Protein AF-A0AAE0ZG72-F1 (afdb_monomer)

Structure (mmCIF, N/CA/C/O backbone):
data_AF-A0AAE0ZG72-F1
#
_entry.id   AF-A0AAE0ZG72-F1
#
loop_
_atom_sit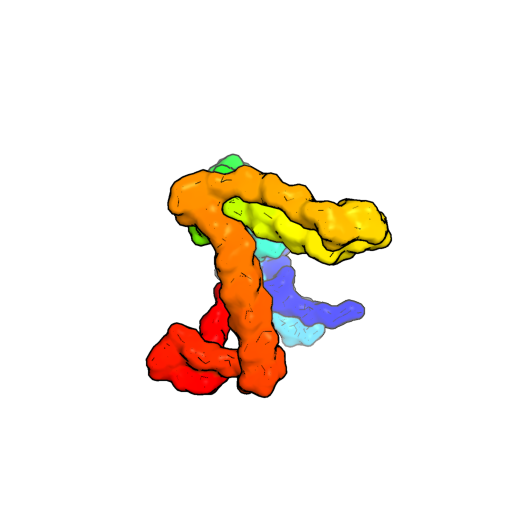e.group_PDB
_atom_site.id
_atom_site.type_symbol
_atom_site.label_atom_id
_atom_site.label_alt_id
_atom_site.label_comp_id
_atom_site.label_asym_id
_atom_site.label_entity_id
_atom_site.label_seq_id
_atom_site.pdbx_PDB_ins_code
_atom_site.Cartn_x
_atom_site.Cartn_y
_atom_site.Cartn_z
_atom_site.occupancy
_atom_site.B_iso_or_equiv
_atom_site.auth_seq_id
_atom_site.auth_comp_id
_atom_site.auth_asym_id
_atom_site.auth_atom_id
_atom_site.pdbx_PDB_model_num
ATOM 1 N N . MET A 1 1 ? -1.579 -23.519 -16.710 1.00 65.25 1 MET A N 1
ATOM 2 C CA . MET A 1 1 ? -1.674 -22.081 -16.351 1.00 65.25 1 MET A CA 1
ATOM 3 C C . MET A 1 1 ? -2.361 -21.315 -17.479 1.00 65.25 1 MET A C 1
ATOM 5 O O . MET A 1 1 ? -2.126 -21.656 -18.629 1.00 65.25 1 MET A O 1
ATOM 9 N N . LYS A 1 2 ? -3.196 -20.306 -17.182 1.00 81.88 2 LYS A N 1
ATOM 10 C CA . LYS A 1 2 ? -3.883 -19.482 -18.201 1.00 81.88 2 LYS A CA 1
ATOM 11 C C . LYS A 1 2 ? -3.035 -18.254 -18.554 1.00 81.88 2 LYS A C 1
ATOM 13 O O . LYS A 1 2 ? -2.730 -17.455 -17.669 1.00 81.88 2 LYS A O 1
ATOM 18 N N . PHE A 1 3 ? -2.666 -18.110 -19.827 1.00 83.38 3 PHE A N 1
ATOM 19 C CA . PHE A 1 3 ? -1.929 -16.951 -20.342 1.00 83.38 3 PHE A CA 1
ATOM 20 C C . PHE A 1 3 ? -2.735 -15.651 -20.154 1.00 83.38 3 PHE A C 1
ATOM 22 O O . PHE A 1 3 ? -3.960 -15.650 -20.287 1.00 83.38 3 PHE A O 1
ATOM 29 N N . LYS A 1 4 ? -2.058 -14.546 -19.810 1.00 85.75 4 LYS A N 1
ATOM 30 C CA . LYS A 1 4 ? -2.677 -13.227 -19.593 1.00 85.75 4 LYS A CA 1
ATOM 31 C C . LYS A 1 4 ? -1.973 -12.177 -20.461 1.00 85.75 4 LYS A C 1
ATOM 33 O O . LYS A 1 4 ? -1.000 -11.594 -19.988 1.00 85.75 4 LYS A O 1
ATOM 38 N N . PRO A 1 5 ? -2.495 -11.858 -21.660 1.00 84.94 5 PRO A N 1
ATOM 39 C CA . PRO A 1 5 ? -1.861 -10.908 -22.578 1.00 84.94 5 PRO A CA 1
ATOM 40 C C . PRO A 1 5 ? -1.583 -9.549 -21.934 1.00 84.94 5 PRO A C 1
ATOM 42 O O . PRO A 1 5 ? -0.508 -8.995 -22.101 1.00 84.94 5 PRO A O 1
ATOM 45 N N . LYS A 1 6 ? -2.506 -9.047 -21.098 1.00 86.06 6 LYS A N 1
ATOM 46 C CA . LYS A 1 6 ? -2.357 -7.771 -20.370 1.00 86.06 6 LYS A CA 1
ATOM 47 C C . LYS A 1 6 ? -1.139 -7.723 -19.431 1.00 86.06 6 LYS A C 1
ATOM 49 O O . LYS A 1 6 ? -0.698 -6.642 -19.066 1.00 86.06 6 LYS A O 1
ATOM 54 N N . LYS A 1 7 ? -0.611 -8.875 -19.004 1.00 87.88 7 LYS A N 1
ATOM 55 C CA . LYS A 1 7 ? 0.560 -8.974 -18.116 1.00 87.88 7 LYS A CA 1
ATOM 56 C C . LYS A 1 7 ? 1.837 -9.398 -18.849 1.00 87.88 7 LYS A C 1
ATOM 58 O O . LYS A 1 7 ? 2.846 -9.647 -18.198 1.00 87.88 7 LYS A O 1
ATOM 63 N N . SER A 1 8 ? 1.800 -9.511 -20.173 1.00 88.81 8 SER A N 1
ATOM 64 C CA . SER A 1 8 ? 2.912 -10.016 -20.978 1.00 88.81 8 SER A CA 1
ATOM 65 C C . SER A 1 8 ? 3.302 -8.989 -22.022 1.00 88.81 8 SER A C 1
ATOM 67 O O . SER A 1 8 ? 2.424 -8.422 -22.666 1.00 88.81 8 SER A O 1
ATOM 69 N N . ARG A 1 9 ? 4.604 -8.762 -22.207 1.00 91.00 9 ARG A N 1
ATOM 70 C CA . ARG A 1 9 ? 5.122 -7.865 -23.241 1.00 91.00 9 ARG A CA 1
ATOM 71 C C . ARG A 1 9 ? 6.236 -8.515 -24.023 1.00 91.00 9 ARG A C 1
ATOM 73 O O . ARG A 1 9 ? 7.027 -9.270 -23.463 1.00 91.00 9 ARG A O 1
ATOM 80 N N . SER A 1 10 ? 6.266 -8.218 -25.311 1.00 91.50 10 SER A N 1
ATOM 81 C CA . SER A 1 10 ? 7.270 -8.732 -26.227 1.00 91.50 10 SER A CA 1
ATOM 82 C C . SER A 1 10 ? 8.369 -7.703 -26.485 1.00 91.50 10 SER A C 1
ATOM 84 O O . SER A 1 10 ? 8.124 -6.495 -26.536 1.00 91.50 10 SER A O 1
ATOM 86 N N . LEU A 1 11 ? 9.597 -8.189 -26.644 1.00 90.69 11 LEU A N 1
ATOM 87 C CA . LEU A 1 11 ? 10.743 -7.394 -27.063 1.00 90.69 11 LEU A CA 1
ATOM 88 C C . LEU A 1 11 ? 11.613 -8.259 -27.974 1.00 90.69 11 LEU A C 1
ATOM 90 O O . LEU A 1 11 ? 12.036 -9.341 -27.577 1.00 90.69 11 LEU A O 1
ATOM 94 N N . SER A 1 12 ? 11.875 -7.784 -29.189 1.00 91.00 12 SER A N 1
ATOM 95 C CA . SER A 1 12 ? 12.844 -8.399 -30.098 1.00 91.00 12 SER A CA 1
ATOM 96 C C . SER A 1 12 ? 14.086 -7.540 -30.200 1.00 91.00 12 SER A C 1
ATOM 98 O O . SER A 1 12 ? 13.997 -6.322 -30.334 1.00 91.00 12 SER A O 1
ATOM 100 N N . VAL A 1 13 ? 15.250 -8.184 -30.165 1.00 90.44 13 VAL A N 1
ATOM 101 C CA . VAL A 1 13 ? 16.546 -7.524 -30.319 1.00 90.44 13 VAL A CA 1
ATOM 102 C C . VAL A 1 13 ? 17.295 -8.207 -31.457 1.00 90.44 13 VAL A C 1
ATOM 104 O O . VAL A 1 13 ? 17.582 -9.400 -31.387 1.00 90.44 13 VAL A O 1
ATOM 107 N N . ARG A 1 14 ? 17.628 -7.456 -32.512 1.00 90.75 14 ARG A N 1
ATOM 108 C CA . ARG A 1 14 ? 18.467 -7.918 -33.628 1.00 90.75 14 ARG A CA 1
ATOM 109 C C . ARG A 1 14 ? 19.696 -7.025 -33.737 1.00 90.75 14 ARG A C 1
ATOM 111 O O . ARG A 1 14 ? 19.575 -5.807 -33.837 1.00 90.75 14 ARG A O 1
ATOM 118 N N . LYS A 1 15 ? 20.891 -7.628 -33.729 1.00 91.44 15 LYS A N 1
ATOM 119 C CA . LYS A 1 15 ? 22.183 -6.913 -33.821 1.00 91.44 15 LYS A CA 1
ATOM 120 C C . LYS A 1 15 ? 22.301 -5.751 -32.812 1.00 91.44 15 LYS A C 1
ATOM 122 O O . LYS A 1 15 ? 22.727 -4.656 -33.163 1.00 91.44 15 LYS A O 1
ATOM 127 N N . GLY A 1 16 ? 21.858 -5.978 -31.572 1.00 86.56 16 GLY A N 1
ATOM 128 C CA . GLY A 1 16 ? 21.905 -4.984 -30.491 1.00 86.56 16 GLY A CA 1
ATOM 129 C C . GLY A 1 16 ? 20.902 -3.830 -30.613 1.00 86.56 16 GLY A C 1
ATOM 130 O O . GLY A 1 16 ? 20.922 -2.927 -29.782 1.00 86.56 16 GLY A O 1
ATOM 131 N N . LYS A 1 17 ? 20.018 -3.846 -31.616 1.00 86.62 17 LYS A N 1
ATOM 132 C CA . LYS A 1 17 ? 18.943 -2.864 -31.783 1.00 86.62 17 LYS A CA 1
ATOM 133 C C . LYS A 1 17 ? 17.590 -3.523 -31.569 1.00 86.62 17 LYS A C 1
ATOM 135 O O . LYS A 1 17 ? 17.400 -4.693 -31.899 1.00 86.62 17 LYS A O 1
ATOM 140 N N . ILE A 1 18 ? 16.655 -2.758 -31.021 1.00 87.81 18 ILE A N 1
ATOM 141 C CA . ILE A 1 18 ? 15.273 -3.199 -30.852 1.00 87.81 18 ILE A CA 1
ATOM 142 C C . ILE A 1 18 ? 14.654 -3.336 -32.238 1.00 87.81 18 ILE A C 1
ATOM 144 O O . ILE A 1 18 ? 14.683 -2.401 -33.037 1.00 87.81 18 ILE A O 1
ATOM 148 N N . ASP A 1 19 ? 14.109 -4.510 -32.511 1.00 88.19 19 ASP A N 1
ATOM 149 C CA . ASP A 1 19 ? 13.406 -4.814 -33.744 1.00 88.19 19 ASP A CA 1
ATOM 150 C C . ASP A 1 19 ? 11.897 -4.692 -33.510 1.00 88.19 19 ASP A C 1
ATOM 152 O O . ASP A 1 19 ? 11.296 -5.513 -32.819 1.00 88.19 19 ASP A O 1
ATOM 156 N N . ALA A 1 20 ? 11.294 -3.652 -34.085 1.00 83.50 20 ALA A N 1
ATOM 157 C CA . ALA A 1 20 ? 9.860 -3.388 -33.986 1.00 83.50 20 ALA A CA 1
ATOM 158 C C . ALA A 1 20 ? 9.020 -4.192 -34.996 1.00 83.50 20 ALA A C 1
ATOM 160 O O . ALA A 1 20 ? 7.795 -4.161 -34.922 1.00 83.50 20 ALA A O 1
ATOM 161 N N . THR A 1 21 ? 9.655 -4.892 -35.944 1.00 86.06 21 THR A N 1
ATOM 162 C CA . THR A 1 21 ? 8.944 -5.618 -37.012 1.00 86.06 21 THR A CA 1
ATOM 163 C C . THR A 1 21 ? 8.446 -6.989 -36.566 1.00 86.06 21 THR A C 1
ATOM 165 O O . THR A 1 21 ? 7.476 -7.512 -37.111 1.00 86.06 21 THR A O 1
ATOM 168 N N . THR A 1 22 ? 9.093 -7.574 -35.559 1.00 86.62 22 THR A N 1
ATOM 169 C CA . THR A 1 22 ? 8.749 -8.904 -35.066 1.00 86.62 22 THR A CA 1
ATOM 170 C C . THR A 1 22 ? 7.562 -8.820 -34.107 1.00 86.62 22 THR A C 1
ATOM 172 O O . THR A 1 22 ? 7.649 -8.231 -33.029 1.00 86.62 22 THR A O 1
ATOM 175 N N . ILE A 1 23 ? 6.456 -9.456 -34.492 1.00 86.62 23 ILE A N 1
ATOM 176 C CA . ILE A 1 23 ? 5.219 -9.515 -33.716 1.00 86.62 23 ILE A CA 1
ATOM 177 C C . ILE A 1 23 ? 5.088 -10.894 -33.063 1.00 86.62 23 ILE A C 1
ATOM 179 O O . ILE A 1 23 ? 5.184 -11.919 -33.735 1.00 86.62 23 ILE A O 1
ATOM 183 N N . PHE A 1 24 ? 4.824 -10.925 -31.755 1.00 89.19 24 PHE A N 1
ATOM 184 C CA . PHE A 1 24 ? 4.641 -12.172 -31.011 1.00 89.19 24 PHE A CA 1
ATOM 185 C C . PHE A 1 24 ? 3.164 -12.474 -30.812 1.00 89.19 24 PHE A C 1
ATOM 187 O O . PHE A 1 24 ? 2.381 -11.615 -30.396 1.00 89.19 24 PHE A O 1
ATOM 194 N N . THR A 1 25 ? 2.804 -13.732 -31.050 1.00 89.12 25 THR A N 1
ATOM 195 C CA . THR A 1 25 ? 1.473 -14.262 -30.772 1.00 89.12 25 THR A CA 1
ATOM 196 C C . THR A 1 25 ? 1.578 -15.447 -29.817 1.00 89.12 25 THR A C 1
ATOM 198 O O . THR A 1 25 ? 2.454 -16.299 -29.953 1.00 89.12 25 THR A O 1
ATOM 201 N N . VAL A 1 26 ? 0.700 -15.494 -28.815 1.00 87.50 26 VAL A N 1
ATOM 202 C CA . VAL A 1 26 ? 0.562 -16.635 -27.895 1.00 87.50 26 VAL A CA 1
ATOM 203 C C . VAL A 1 26 ? -0.912 -16.992 -27.816 1.00 87.50 26 VAL A C 1
ATOM 205 O O . VAL A 1 26 ? -1.745 -16.117 -27.595 1.00 87.50 26 VAL A O 1
ATOM 208 N N . ALA A 1 27 ? -1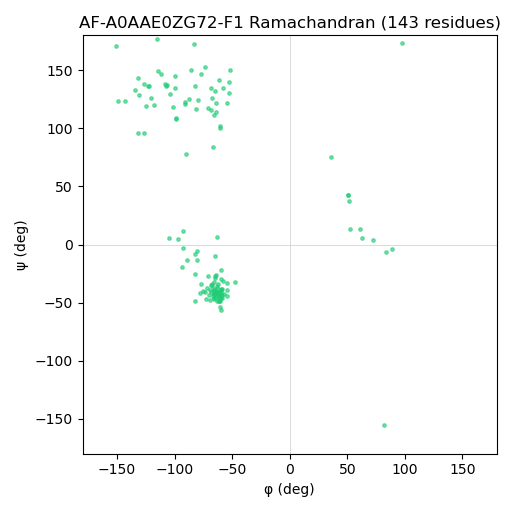.239 -18.272 -28.015 1.00 84.31 27 ALA A N 1
ATOM 209 C CA . ALA A 1 27 ? -2.623 -18.753 -28.097 1.00 84.31 27 ALA A CA 1
ATOM 210 C C . ALA A 1 27 ? -3.480 -17.935 -29.091 1.00 84.31 27 ALA A C 1
ATOM 212 O O . ALA A 1 27 ? -4.606 -17.549 -28.782 1.00 84.31 27 ALA A O 1
ATOM 213 N N . SER A 1 28 ? -2.904 -17.617 -30.258 1.00 84.88 28 SER A N 1
ATOM 214 C CA . SER A 1 28 ? -3.513 -16.790 -31.315 1.00 84.88 28 SER A CA 1
ATOM 215 C C . SER A 1 28 ? -3.869 -15.352 -30.903 1.00 84.88 28 SER A C 1
ATOM 217 O O . SER A 1 28 ? -4.577 -14.662 -31.630 1.00 84.88 28 SER A O 1
ATOM 219 N N . GLN A 1 29 ? -3.368 -14.872 -29.759 1.00 87.38 29 GLN A N 1
ATOM 220 C CA . GLN A 1 29 ? -3.536 -13.495 -29.293 1.00 87.38 29 GLN A CA 1
ATOM 221 C C . GLN A 1 29 ? -2.235 -12.708 -29.448 1.00 87.38 29 GLN A C 1
ATOM 223 O O . GLN A 1 29 ? -1.152 -13.197 -29.120 1.00 87.38 29 GLN A O 1
ATOM 228 N N . HIS A 1 30 ? -2.356 -11.473 -29.929 1.00 88.75 30 HIS A N 1
ATOM 229 C CA . HIS A 1 30 ? -1.250 -10.533 -30.066 1.00 88.75 30 HIS A CA 1
ATOM 230 C C . HIS A 1 30 ? -0.725 -10.071 -28.699 1.00 88.75 30 HIS A C 1
ATOM 232 O O . HIS A 1 30 ? -1.503 -9.700 -27.817 1.00 88.75 30 HIS A O 1
ATOM 238 N N . ILE A 1 31 ? 0.598 -10.053 -28.535 1.00 90.75 31 ILE A N 1
ATOM 239 C CA . ILE A 1 31 ? 1.258 -9.533 -27.336 1.00 90.75 31 ILE A CA 1
ATOM 240 C C . ILE A 1 31 ? 1.800 -8.136 -27.624 1.00 90.75 31 ILE A C 1
ATOM 242 O O . ILE A 1 31 ? 2.713 -7.993 -28.438 1.00 90.75 31 ILE A O 1
ATOM 246 N N . SER A 1 32 ? 1.307 -7.132 -26.892 1.00 91.56 32 SER A N 1
ATOM 247 C CA . SER A 1 32 ? 1.813 -5.758 -26.962 1.00 91.56 32 SER A CA 1
ATOM 248 C C . SER A 1 32 ? 3.330 -5.721 -26.758 1.00 91.56 32 SER A C 1
ATOM 250 O O . SER A 1 32 ? 3.874 -6.420 -25.896 1.00 91.56 32 SER A O 1
ATOM 252 N N . THR A 1 33 ? 4.026 -4.885 -27.521 1.00 91.25 33 THR A N 1
ATOM 253 C CA . THR A 1 33 ? 5.469 -4.700 -27.324 1.00 91.25 33 THR A CA 1
ATOM 254 C C . THR A 1 33 ? 5.746 -3.883 -26.062 1.00 91.25 33 THR A C 1
ATOM 256 O O . THR A 1 33 ? 4.930 -3.048 -25.663 1.00 91.25 33 THR A O 1
ATOM 259 N N . VAL A 1 34 ? 6.914 -4.086 -25.444 1.00 90.56 34 VAL A N 1
ATOM 260 C CA . VAL A 1 3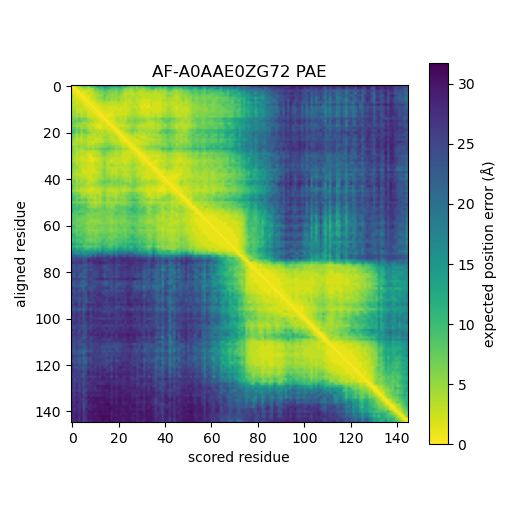4 ? 7.362 -3.289 -24.282 1.00 90.56 34 VAL A CA 1
ATOM 261 C C . VAL A 1 34 ? 7.432 -1.792 -24.631 1.00 90.56 34 VAL A C 1
ATOM 263 O O . VAL A 1 34 ? 7.177 -0.946 -23.781 1.00 90.56 34 VAL A O 1
ATOM 266 N N . SER A 1 35 ? 7.730 -1.460 -25.892 1.00 87.38 35 SER A N 1
ATOM 267 C CA . SER A 1 35 ? 7.759 -0.081 -26.392 1.00 87.38 35 SER A CA 1
ATOM 268 C C . SER A 1 35 ? 6.383 0.587 -26.431 1.00 87.38 35 SER A C 1
ATOM 270 O O . SER A 1 35 ? 6.301 1.794 -26.237 1.00 87.38 35 SER A O 1
ATOM 272 N N . GLN A 1 36 ? 5.318 -0.172 -26.708 1.00 88.62 36 GLN A N 1
ATOM 273 C CA . GLN A 1 36 ? 3.945 0.344 -26.759 1.00 88.62 36 GLN A CA 1
ATOM 274 C C . GLN A 1 36 ? 3.334 0.437 -25.363 1.00 88.62 36 GLN A C 1
ATOM 276 O O . GLN A 1 36 ? 2.756 1.454 -24.996 1.00 88.62 36 GLN A O 1
ATOM 281 N N . GLU A 1 37 ? 3.459 -0.639 -24.589 1.00 90.56 37 GLU A N 1
ATOM 282 C CA . GLU A 1 37 ? 2.904 -0.731 -23.245 1.00 90.56 37 GLU A CA 1
ATOM 283 C C . GLU A 1 37 ? 3.981 -1.264 -22.295 1.00 90.56 37 GLU A C 1
ATOM 285 O O . GLU A 1 37 ? 4.134 -2.487 -22.175 1.00 90.56 37 GLU A O 1
ATOM 290 N N . PRO A 1 38 ? 4.707 -0.376 -21.589 1.00 90.75 38 PRO A N 1
ATOM 291 C CA . PRO A 1 38 ? 5.635 -0.773 -20.538 1.00 90.75 38 PRO A CA 1
ATOM 292 C C . PRO A 1 38 ? 4.959 -1.687 -19.515 1.00 90.75 38 PRO A C 1
ATOM 294 O O . PRO A 1 38 ? 3.751 -1.602 -19.266 1.00 90.75 38 PRO A O 1
ATOM 297 N N . VAL A 1 39 ? 5.733 -2.579 -18.902 1.00 91.31 39 VAL A N 1
ATOM 298 C CA . VAL A 1 39 ? 5.197 -3.558 -17.948 1.00 91.31 39 VAL A CA 1
ATOM 299 C C . VAL A 1 39 ? 5.931 -3.506 -16.627 1.00 91.31 39 VAL A C 1
ATOM 301 O O . VAL A 1 39 ? 7.156 -3.436 -16.583 1.00 91.31 39 VAL A O 1
ATOM 304 N N . LYS A 1 40 ? 5.166 -3.587 -15.537 1.00 87.56 40 LYS A N 1
ATOM 305 C CA . LYS A 1 40 ? 5.711 -3.768 -14.198 1.00 87.56 40 LYS A CA 1
ATOM 306 C C . LYS A 1 40 ? 5.812 -5.255 -13.878 1.00 87.56 40 LYS A C 1
ATOM 308 O O . LYS A 1 40 ? 4.803 -5.962 -13.892 1.00 87.56 40 LYS A O 1
ATOM 313 N N . SER A 1 41 ? 7.011 -5.722 -13.557 1.00 85.25 41 SER A N 1
ATOM 314 C CA . SER A 1 41 ? 7.267 -7.091 -13.105 1.00 85.25 41 SER A CA 1
ATOM 315 C C . SER A 1 41 ? 8.183 -7.064 -11.888 1.00 85.25 41 SER A C 1
ATOM 317 O O . SER A 1 41 ? 9.173 -6.339 -11.876 1.00 85.25 41 SER A O 1
ATOM 319 N N . LEU A 1 42 ? 7.828 -7.818 -10.843 1.00 84.81 42 LEU A N 1
ATOM 320 C CA . LEU A 1 42 ? 8.587 -7.896 -9.583 1.00 84.81 42 LEU A CA 1
ATOM 321 C C . LEU A 1 42 ? 8.917 -6.521 -8.969 1.00 84.81 42 LEU A C 1
ATOM 323 O O . LEU A 1 42 ? 9.999 -6.300 -8.442 1.00 84.81 42 LEU A O 1
ATOM 327 N N . GLY A 1 43 ? 7.982 -5.573 -9.070 1.00 80.44 43 GLY A N 1
ATOM 328 C CA . GLY A 1 43 ? 8.163 -4.220 -8.538 1.00 80.44 43 GLY A CA 1
ATOM 329 C C . GLY A 1 43 ? 8.918 -3.258 -9.458 1.00 80.44 43 GLY A C 1
ATOM 330 O O . GLY A 1 43 ? 8.929 -2.066 -9.170 1.00 80.44 43 GLY A O 1
ATOM 331 N N . ARG A 1 44 ? 9.455 -3.727 -10.588 1.00 85.19 44 ARG A N 1
ATOM 332 C CA . ARG A 1 44 ? 10.245 -2.927 -11.531 1.00 85.19 44 ARG A CA 1
ATOM 333 C C . ARG A 1 44 ? 9.490 -2.656 -12.826 1.00 85.19 44 ARG A C 1
ATOM 335 O O . ARG A 1 44 ? 8.858 -3.564 -13.367 1.00 85.19 44 ARG A O 1
ATOM 342 N N . TRP A 1 45 ? 9.584 -1.429 -13.331 1.00 86.12 45 TRP A N 1
ATOM 343 C CA . TRP A 1 45 ? 9.105 -1.085 -14.665 1.00 86.12 45 TRP A CA 1
ATOM 344 C C . TRP A 1 45 ? 10.134 -1.465 -15.728 1.00 86.12 45 TRP A C 1
ATOM 346 O O . TRP A 1 45 ? 11.336 -1.259 -15.569 1.00 86.12 45 TRP A O 1
ATOM 356 N N . TYR A 1 46 ? 9.639 -2.056 -16.808 1.00 88.19 46 TYR A N 1
ATOM 357 C CA . TYR A 1 46 ? 10.416 -2.394 -17.988 1.00 88.19 46 TYR A CA 1
ATOM 358 C C . TYR A 1 46 ? 9.856 -1.614 -19.169 1.00 88.19 46 TYR A C 1
ATOM 360 O O . TYR A 1 46 ? 8.678 -1.760 -19.510 1.00 88.19 46 TYR A O 1
ATOM 368 N N . ASP A 1 47 ? 10.715 -0.795 -19.766 1.00 88.38 47 ASP A N 1
ATOM 369 C CA . ASP A 1 47 ? 10.464 -0.026 -20.977 1.00 88.38 47 ASP A CA 1
ATOM 370 C C . ASP A 1 47 ? 11.381 -0.506 -22.117 1.00 88.38 47 ASP A C 1
ATOM 372 O O . ASP A 1 47 ? 12.210 -1.408 -21.955 1.00 88.38 47 ASP A O 1
ATOM 376 N N . SER A 1 48 ? 11.215 0.078 -23.302 1.00 85.94 48 SER A N 1
ATOM 377 C CA . SER A 1 48 ? 12.031 -0.266 -24.468 1.00 85.94 48 SER A CA 1
ATOM 378 C C . SER A 1 48 ? 13.507 0.076 -24.284 1.00 85.94 48 SER A C 1
ATOM 380 O O . SER A 1 48 ? 14.359 -0.574 -24.879 1.00 85.94 48 SER A O 1
ATOM 382 N N . SER A 1 49 ? 13.832 1.059 -23.444 1.00 84.06 49 SER A N 1
ATOM 383 C CA . SER A 1 49 ? 15.209 1.473 -23.181 1.00 84.06 49 SER A CA 1
ATOM 384 C C . SER A 1 49 ? 16.022 0.342 -22.547 1.00 84.06 49 SER A C 1
ATOM 386 O O . SER A 1 49 ? 17.219 0.235 -22.815 1.00 84.06 49 SER A O 1
ATOM 388 N N . MET A 1 50 ? 15.393 -0.496 -21.708 1.00 79.69 50 MET A N 1
ATOM 389 C CA . MET A 1 50 ? 16.053 -1.526 -20.883 1.00 79.69 50 MET A CA 1
ATOM 390 C C . MET A 1 50 ? 17.218 -0.997 -20.026 1.00 79.69 50 MET A C 1
ATOM 392 O O . MET A 1 50 ? 18.004 -1.773 -19.479 1.00 79.69 50 MET A O 1
ATOM 396 N N . LYS A 1 51 ? 17.343 0.326 -19.900 1.00 84.81 51 LYS A N 1
ATOM 397 C CA . LYS A 1 51 ? 18.399 0.977 -19.134 1.00 84.81 51 LYS A CA 1
ATOM 398 C C . LYS A 1 51 ? 17.995 1.086 -17.679 1.00 84.81 51 LYS A C 1
ATOM 400 O O . LYS A 1 51 ? 16.835 1.295 -17.343 1.00 84.81 51 LYS A O 1
ATOM 405 N N . ASP A 1 52 ? 19.005 1.067 -16.823 1.00 83.06 52 ASP A N 1
ATOM 406 C CA . ASP A 1 52 ? 18.824 1.165 -15.377 1.00 83.06 52 ASP A CA 1
ATOM 407 C C . ASP A 1 52 ? 19.009 2.576 -14.822 1.00 83.06 52 ASP A C 1
ATOM 409 O O . ASP A 1 52 ? 18.915 2.793 -13.617 1.00 83.06 52 ASP A O 1
ATOM 413 N N . THR A 1 53 ? 19.216 3.560 -15.695 1.00 84.56 53 THR A N 1
ATOM 414 C CA . THR A 1 53 ? 19.546 4.939 -15.314 1.00 84.56 53 THR A CA 1
ATOM 415 C C . THR A 1 53 ? 18.470 5.598 -14.445 1.00 84.56 53 THR A C 1
ATOM 417 O O . THR A 1 53 ? 18.793 6.436 -13.612 1.00 84.56 53 THR A O 1
ATOM 420 N N . LYS A 1 54 ? 17.197 5.215 -14.603 1.00 82.12 54 LYS A N 1
ATOM 421 C CA . LYS A 1 54 ? 16.068 5.812 -13.868 1.00 82.12 54 LYS A CA 1
ATOM 422 C C . LYS A 1 54 ? 15.706 5.084 -12.571 1.00 82.12 54 LYS A C 1
ATOM 424 O O . LYS A 1 54 ? 14.859 5.569 -11.831 1.00 82.12 54 LYS A O 1
ATOM 429 N N . ARG A 1 55 ? 16.366 3.966 -12.238 1.00 82.44 55 ARG A N 1
ATOM 430 C CA . ARG A 1 55 ? 15.978 3.130 -11.086 1.00 82.44 55 ARG A CA 1
ATOM 431 C C . ARG A 1 55 ? 16.025 3.857 -9.748 1.00 82.44 55 ARG A C 1
ATOM 433 O O . ARG A 1 55 ? 15.164 3.630 -8.902 1.00 82.44 55 ARG A O 1
ATOM 440 N N . GLY A 1 56 ? 17.037 4.703 -9.550 1.00 86.56 56 GLY A N 1
ATOM 441 C CA . GLY A 1 56 ? 17.159 5.494 -8.327 1.00 86.56 56 GLY A CA 1
ATOM 442 C C . GLY A 1 56 ? 15.957 6.419 -8.146 1.00 86.56 56 GLY A C 1
ATOM 443 O O . GLY A 1 56 ? 15.345 6.423 -7.084 1.00 86.56 56 GLY A O 1
ATOM 444 N N . LEU A 1 57 ? 15.568 7.117 -9.217 1.00 87.69 57 LEU A N 1
ATOM 445 C CA . LEU A 1 57 ? 14.409 8.010 -9.227 1.00 87.69 57 LEU A CA 1
ATOM 446 C C . LEU A 1 57 ? 13.107 7.238 -8.981 1.00 87.69 57 LEU A C 1
ATOM 448 O O . LEU A 1 57 ? 12.369 7.591 -8.070 1.00 87.69 57 LEU A O 1
ATOM 452 N N . GLU A 1 58 ? 12.885 6.126 -9.689 1.00 87.38 58 GLU A N 1
ATOM 453 C CA . GLU A 1 58 ? 11.698 5.275 -9.496 1.00 87.38 58 GLU A CA 1
ATOM 454 C C . GLU A 1 58 ? 11.585 4.743 -8.058 1.00 87.38 58 GLU A C 1
ATOM 456 O O . GLU A 1 58 ? 10.494 4.658 -7.499 1.00 87.38 58 GLU A O 1
ATOM 461 N N . THR A 1 59 ? 12.712 4.388 -7.434 1.00 87.94 59 THR A N 1
ATOM 462 C CA . THR A 1 59 ? 12.728 3.896 -6.047 1.00 87.94 59 THR A CA 1
ATOM 463 C C . THR A 1 59 ? 12.365 5.005 -5.064 1.00 87.94 59 THR A C 1
ATOM 465 O O . THR A 1 59 ? 11.603 4.767 -4.126 1.00 87.94 59 THR A O 1
ATOM 468 N N . VAL A 1 60 ? 12.878 6.218 -5.284 1.00 92.50 60 VAL A N 1
ATOM 469 C CA . VAL A 1 60 ? 12.547 7.394 -4.467 1.00 92.50 60 VAL A CA 1
ATOM 470 C C . VAL A 1 60 ? 11.074 7.771 -4.629 1.00 92.50 60 VAL A C 1
ATOM 472 O O . VAL A 1 60 ? 10.405 8.027 -3.630 1.00 92.50 60 VAL A O 1
ATOM 475 N N . GLU A 1 61 ? 10.541 7.749 -5.850 1.00 91.50 61 GLU A N 1
ATOM 476 C CA . GLU A 1 61 ? 9.119 7.995 -6.125 1.00 91.50 61 GLU A CA 1
ATOM 477 C C . GLU A 1 61 ? 8.227 6.958 -5.429 1.00 91.50 61 GLU A C 1
ATOM 479 O O . GLU A 1 61 ? 7.322 7.319 -4.682 1.00 91.50 61 GLU A O 1
ATOM 484 N N . LEU A 1 62 ? 8.535 5.664 -5.560 1.00 88.69 62 LEU A N 1
ATOM 485 C CA . LEU A 1 62 ? 7.777 4.608 -4.877 1.00 88.69 62 LEU A CA 1
ATOM 486 C C . LEU A 1 62 ? 7.832 4.744 -3.348 1.00 88.69 62 LEU A C 1
ATOM 488 O O . LEU A 1 62 ? 6.822 4.545 -2.668 1.00 88.69 62 LEU A O 1
ATOM 492 N N . ALA A 1 63 ? 8.998 5.086 -2.794 1.00 91.00 63 ALA A N 1
ATOM 493 C CA . ALA A 1 63 ? 9.153 5.301 -1.360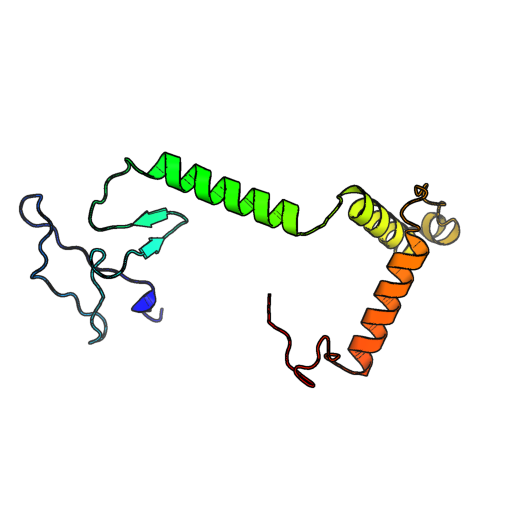 1.00 91.00 63 ALA A CA 1
ATOM 494 C C . ALA A 1 63 ? 8.363 6.529 -0.883 1.00 91.00 63 ALA A C 1
ATOM 496 O O . ALA A 1 63 ? 7.669 6.460 0.131 1.00 91.00 63 ALA A O 1
ATOM 497 N N . THR A 1 64 ? 8.427 7.638 -1.621 1.00 94.62 64 THR A N 1
ATOM 498 C CA . THR A 1 64 ? 7.691 8.866 -1.290 1.00 94.62 64 THR A CA 1
ATOM 499 C C . THR A 1 64 ? 6.184 8.669 -1.405 1.00 94.62 64 THR A C 1
ATOM 501 O O . THR A 1 64 ? 5.462 9.055 -0.487 1.00 94.62 64 THR A O 1
ATOM 504 N N . GLU A 1 65 ? 5.689 7.994 -2.444 1.00 92.06 65 GLU A N 1
ATOM 505 C CA . GLU A 1 65 ? 4.278 7.607 -2.553 1.00 92.06 65 GLU A CA 1
ATOM 506 C C . GLU A 1 65 ? 3.831 6.728 -1.380 1.00 92.06 65 GLU A C 1
ATOM 508 O O . GLU A 1 65 ? 2.763 6.966 -0.806 1.00 92.06 65 GLU A O 1
ATOM 513 N N . GLY A 1 66 ? 4.659 5.753 -0.991 1.00 88.31 66 GLY A N 1
ATOM 514 C CA . GLY A 1 66 ? 4.416 4.896 0.168 1.00 88.31 66 GLY A CA 1
ATOM 515 C C . GLY A 1 66 ? 4.323 5.691 1.471 1.00 88.31 66 GLY A C 1
ATOM 516 O O . GLY A 1 66 ? 3.353 5.545 2.216 1.00 88.31 66 GLY A O 1
ATOM 517 N N . LEU A 1 67 ? 5.275 6.593 1.722 1.00 87.75 67 LEU A N 1
ATOM 518 C CA . LEU A 1 67 ? 5.274 7.467 2.901 1.00 87.75 67 LEU A CA 1
ATOM 519 C C . LEU A 1 67 ? 4.077 8.423 2.909 1.00 87.75 67 LEU A C 1
ATOM 521 O O . LEU A 1 67 ? 3.449 8.622 3.949 1.00 87.75 67 LEU A O 1
ATOM 525 N N . LEU A 1 68 ? 3.708 8.981 1.756 1.00 86.81 68 LEU A N 1
ATOM 526 C CA . LEU A 1 68 ? 2.522 9.825 1.629 1.00 86.81 68 LEU A CA 1
ATOM 527 C C . LEU A 1 68 ? 1.235 9.032 1.873 1.00 86.81 68 LEU A C 1
ATOM 529 O O . LEU A 1 68 ? 0.316 9.552 2.502 1.00 86.81 68 LEU A O 1
ATOM 533 N N . ALA A 1 69 ? 1.152 7.784 1.409 1.00 81.75 69 ALA A N 1
ATOM 534 C CA . ALA A 1 69 ? 0.016 6.911 1.686 1.00 81.75 69 ALA A CA 1
ATOM 535 C C . ALA A 1 69 ? -0.107 6.604 3.185 1.00 81.75 69 ALA A C 1
ATOM 537 O O . ALA A 1 69 ? -1.213 6.674 3.722 1.00 81.75 69 ALA A O 1
ATOM 538 N N . ILE A 1 70 ? 1.015 6.353 3.867 1.00 77.44 70 ILE A N 1
ATOM 539 C CA . ILE A 1 70 ? 1.057 6.180 5.327 1.00 77.44 70 ILE A CA 1
ATOM 540 C C . ILE A 1 70 ? 0.583 7.457 6.028 1.00 77.44 70 ILE A C 1
ATOM 542 O O . ILE A 1 70 ? -0.310 7.397 6.871 1.00 77.44 70 ILE A O 1
ATOM 546 N N . ASN A 1 71 ? 1.107 8.620 5.635 1.00 75.50 71 ASN A N 1
ATOM 547 C CA . ASN A 1 71 ? 0.743 9.901 6.240 1.00 75.50 71 ASN A CA 1
ATOM 548 C C . ASN A 1 71 ? -0.752 10.230 6.041 1.00 75.50 71 ASN A C 1
ATOM 550 O O . ASN A 1 71 ? -1.441 10.646 6.972 1.00 75.50 71 ASN A O 1
ATOM 554 N N . ARG A 1 72 ? -1.295 9.961 4.845 1.00 73.94 72 ARG A N 1
ATOM 555 C CA . ARG A 1 72 ? -2.734 10.095 4.551 1.00 73.94 72 ARG A CA 1
ATOM 556 C C . ARG A 1 72 ? -3.602 9.119 5.337 1.00 73.94 72 ARG A C 1
ATOM 558 O O . ARG A 1 72 ? -4.765 9.420 5.580 1.00 73.94 72 ARG A O 1
ATOM 565 N N . CYS A 1 73 ? -3.062 7.968 5.734 1.00 65.75 73 CYS A N 1
ATOM 566 C CA . CYS A 1 73 ? -3.819 6.943 6.442 1.00 65.75 73 CYS A CA 1
ATOM 567 C C . CYS A 1 73 ? -4.303 7.411 7.826 1.00 65.75 73 CYS A C 1
ATOM 569 O O . CYS A 1 73 ? -5.108 6.718 8.445 1.00 65.75 73 CYS A O 1
ATOM 571 N N . GLY A 1 74 ? -3.848 8.569 8.329 1.00 59.75 74 GLY A N 1
ATOM 572 C CA . GLY A 1 74 ? -4.395 9.199 9.535 1.00 59.75 74 GLY A CA 1
ATOM 573 C C . GLY A 1 74 ? -4.222 8.371 10.812 1.00 59.75 74 GLY A C 1
ATOM 574 O O . GLY A 1 74 ? -4.717 8.771 11.870 1.00 59.75 74 GLY A O 1
ATOM 575 N N . LEU A 1 75 ? -3.502 7.244 10.735 1.00 57.56 75 LEU A N 1
ATOM 576 C CA . LEU A 1 75 ? -3.041 6.472 11.873 1.00 57.56 75 LEU A CA 1
ATOM 577 C C . LEU A 1 75 ? -2.026 7.332 12.615 1.00 57.56 75 LEU A C 1
ATOM 579 O O . LEU A 1 75 ? -0.817 7.216 12.449 1.00 57.56 75 LEU A O 1
ATOM 583 N N . GLN A 1 76 ? -2.534 8.209 13.473 1.00 68.88 76 GLN A N 1
ATOM 584 C CA . GLN A 1 76 ? -1.751 8.636 14.611 1.00 68.88 76 GLN A CA 1
ATOM 585 C C . GLN A 1 76 ? -1.493 7.362 15.404 1.00 68.88 76 GLN A C 1
ATOM 587 O O . GLN A 1 76 ? -2.393 6.876 16.085 1.00 68.88 76 GLN A O 1
ATOM 592 N N . GLU A 1 77 ? -0.301 6.789 15.248 1.00 67.69 77 GLU A N 1
ATOM 593 C CA . GLU A 1 77 ? 0.097 5.493 15.807 1.00 67.69 77 GLU A CA 1
ATOM 594 C C . GLU A 1 77 ? -0.275 5.374 17.289 1.00 67.69 77 GLU A C 1
ATOM 596 O O . GLU A 1 77 ? -0.698 4.315 17.746 1.00 67.69 77 GLU A O 1
ATOM 601 N N . TYR A 1 78 ? -0.247 6.494 18.020 1.00 74.12 78 TYR A N 1
ATOM 602 C CA . TYR A 1 78 ? -0.715 6.575 19.401 1.00 74.12 78 TYR A CA 1
ATOM 603 C C . TYR A 1 78 ? -2.204 6.203 19.568 1.00 74.12 78 TYR A C 1
ATOM 605 O O . TYR A 1 78 ? -2.540 5.476 20.499 1.00 74.12 78 TYR A O 1
ATOM 613 N N . LYS A 1 79 ? -3.105 6.670 18.693 1.00 78.75 79 LYS A N 1
ATOM 614 C CA . LYS A 1 79 ? -4.545 6.374 18.759 1.00 78.75 79 LYS A CA 1
ATOM 615 C C . LYS A 1 79 ? -4.797 4.891 18.515 1.00 78.75 79 LYS A C 1
ATOM 617 O O . LYS A 1 79 ? -5.502 4.256 19.292 1.00 78.75 79 LYS A O 1
ATOM 622 N N . CYS A 1 80 ? -4.169 4.333 17.481 1.00 78.88 80 CYS A N 1
ATOM 623 C CA . CYS A 1 80 ? -4.314 2.922 17.132 1.00 78.88 80 CYS A CA 1
ATOM 624 C C . CYS A 1 80 ? -3.656 2.005 18.159 1.00 78.88 80 CYS A C 1
ATOM 626 O O . CYS A 1 80 ? -4.246 0.996 18.526 1.00 78.88 80 CYS A O 1
ATOM 628 N N . GLY A 1 81 ? -2.487 2.375 18.684 1.00 83.81 81 GLY A N 1
ATOM 629 C CA . GLY A 1 81 ? -1.838 1.640 19.766 1.00 83.81 81 GLY A CA 1
ATOM 630 C C . GLY A 1 81 ? -2.689 1.615 21.035 1.00 83.81 81 GLY A C 1
ATOM 631 O O . GLY A 1 81 ? -2.823 0.569 21.663 1.00 83.81 81 GLY A O 1
ATOM 632 N N . LYS A 1 82 ? -3.322 2.740 21.390 1.00 88.06 82 LYS A N 1
ATOM 633 C CA . LYS A 1 82 ? -4.204 2.814 22.561 1.00 88.06 82 LYS A CA 1
ATOM 634 C C . LYS A 1 82 ? -5.509 2.044 22.369 1.00 88.06 82 LYS A C 1
ATOM 636 O O . LYS A 1 82 ? -5.895 1.325 23.282 1.00 88.06 82 LYS A O 1
ATOM 641 N N . ALA A 1 83 ? -6.150 2.161 21.205 1.00 87.75 83 ALA A N 1
ATOM 642 C CA . ALA A 1 83 ? -7.346 1.386 20.873 1.00 87.75 83 ALA A CA 1
ATOM 643 C C . ALA A 1 83 ? -7.051 -0.122 20.876 1.00 87.75 83 ALA A C 1
ATOM 645 O O . ALA A 1 83 ? -7.779 -0.893 21.487 1.00 87.75 83 ALA A O 1
ATOM 646 N N . ARG A 1 84 ? -5.921 -0.529 20.284 1.00 88.25 84 ARG A N 1
ATOM 647 C CA . ARG A 1 84 ? -5.457 -1.920 20.292 1.00 88.25 84 ARG A CA 1
ATOM 648 C C . ARG A 1 84 ? -5.229 -2.442 21.708 1.00 88.25 84 ARG A C 1
ATOM 650 O O . ARG A 1 84 ? -5.656 -3.548 22.010 1.00 88.25 84 ARG A O 1
ATOM 657 N N . LEU A 1 85 ? -4.555 -1.666 22.559 1.00 90.06 85 LEU A N 1
ATOM 658 C CA . LEU A 1 85 ? -4.304 -2.060 23.945 1.00 90.06 85 LEU A CA 1
ATOM 659 C C . LEU A 1 85 ? -5.611 -2.207 24.734 1.00 90.06 85 LEU A C 1
ATOM 661 O O . LEU A 1 85 ? -5.717 -3.138 25.519 1.00 90.06 85 LEU A O 1
ATOM 665 N N . LEU A 1 86 ? -6.607 -1.348 24.491 1.00 91.06 86 LEU A N 1
ATOM 666 C CA . LEU A 1 86 ? -7.936 -1.500 25.090 1.00 91.06 86 LEU A CA 1
ATOM 667 C C . LEU A 1 86 ? -8.587 -2.822 24.692 1.00 91.06 86 LEU A C 1
ATOM 669 O O . LEU A 1 86 ? -8.913 -3.610 25.573 1.00 91.06 86 LEU A O 1
ATOM 673 N N . SER A 1 87 ? -8.688 -3.099 23.392 1.00 88.88 87 SER A N 1
ATOM 674 C CA . SER A 1 87 ? -9.290 -4.348 22.914 1.00 88.88 87 SER A CA 1
ATOM 675 C C . SER A 1 87 ? -8.543 -5.583 23.427 1.00 88.88 87 SER A C 1
ATOM 677 O O . SER A 1 87 ? -9.164 -6.555 23.830 1.00 88.88 87 SER A O 1
ATOM 679 N N . MET A 1 88 ? -7.208 -5.536 23.499 1.00 90.19 88 MET A N 1
ATOM 680 C CA . MET A 1 88 ? -6.409 -6.635 24.061 1.00 90.19 88 MET A CA 1
ATOM 681 C C . MET A 1 88 ? -6.691 -6.900 25.543 1.00 90.19 88 MET A C 1
ATOM 683 O O . MET A 1 88 ? -6.631 -8.049 25.968 1.00 90.19 88 MET A O 1
ATOM 687 N N . LEU A 1 89 ? -6.952 -5.858 26.337 1.00 91.56 89 LEU 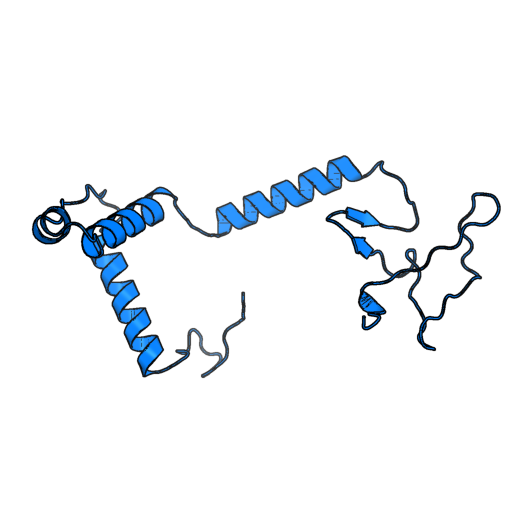A N 1
ATOM 688 C CA . LEU A 1 89 ? -7.272 -6.015 27.758 1.00 91.56 89 LEU A CA 1
ATOM 689 C C . LEU A 1 89 ? -8.700 -6.541 27.960 1.00 91.56 89 LEU A C 1
ATOM 691 O O . LEU A 1 89 ? -8.910 -7.390 28.823 1.00 91.56 89 LEU A O 1
ATOM 695 N N . GLU A 1 90 ? -9.659 -6.068 27.162 1.00 88.88 90 GLU A N 1
ATOM 696 C CA . GLU A 1 90 ? -11.057 -6.527 27.197 1.00 88.88 90 GLU A CA 1
ATOM 697 C C . GLU A 1 90 ? -11.193 -8.001 26.783 1.00 88.88 90 GLU A C 1
ATOM 699 O O . GLU A 1 90 ? -11.896 -8.778 27.438 1.00 88.88 90 GLU A O 1
ATOM 704 N N . ASP A 1 91 ? -10.475 -8.394 25.730 1.00 89.44 91 ASP A N 1
ATOM 705 C CA . ASP A 1 91 ? -10.515 -9.741 25.154 1.00 89.44 91 ASP A CA 1
ATOM 706 C C . ASP A 1 91 ? -9.434 -10.674 25.727 1.00 89.44 91 ASP A C 1
ATOM 708 O O . ASP A 1 91 ? -9.211 -11.764 25.201 1.00 89.44 91 ASP A O 1
ATOM 712 N N . SER A 1 92 ? -8.761 -10.274 26.811 1.00 91.75 92 SER A N 1
ATOM 713 C CA . SER A 1 92 ? -7.715 -11.078 27.450 1.00 91.75 92 SER A CA 1
ATOM 714 C C . SER A 1 92 ? -8.242 -12.451 27.888 1.00 91.75 92 SER A C 1
ATOM 716 O O . SER A 1 92 ? -9.301 -12.556 28.513 1.00 91.75 92 SER A O 1
ATOM 718 N N . GLU A 1 93 ? -7.472 -13.505 27.606 1.00 94.25 93 GLU A N 1
ATOM 719 C CA . GLU A 1 93 ? -7.758 -14.873 28.064 1.00 94.25 93 GLU A CA 1
ATOM 720 C C . GLU A 1 93 ? -7.526 -15.036 29.574 1.00 94.25 93 GLU A C 1
ATOM 722 O O . GLU A 1 93 ? -8.169 -15.864 30.217 1.00 94.25 93 GLU A O 1
ATOM 727 N N . ASP A 1 94 ? -6.636 -14.224 30.155 1.00 94.06 94 ASP A N 1
ATOM 728 C CA . ASP A 1 94 ? -6.387 -14.215 31.596 1.00 94.06 94 ASP A CA 1
ATOM 729 C C . ASP A 1 94 ? -7.594 -13.606 32.347 1.00 94.06 94 ASP A C 1
ATOM 731 O O . ASP A 1 94 ? -7.897 -12.416 32.156 1.00 94.06 94 ASP A O 1
ATOM 735 N N . PRO A 1 95 ? -8.273 -14.377 33.224 1.00 91.50 95 PRO A N 1
ATOM 736 C CA . PRO A 1 95 ? -9.456 -13.914 33.943 1.00 91.50 95 PRO A CA 1
ATOM 737 C C . PRO A 1 95 ? -9.148 -12.764 34.907 1.00 91.50 95 PRO A C 1
ATOM 739 O O . PRO A 1 95 ? -10.018 -11.923 35.143 1.00 91.50 95 PRO A O 1
ATOM 742 N N . VAL A 1 96 ? -7.926 -12.676 35.442 1.00 93.38 96 VAL A N 1
ATOM 743 C CA . VAL A 1 96 ?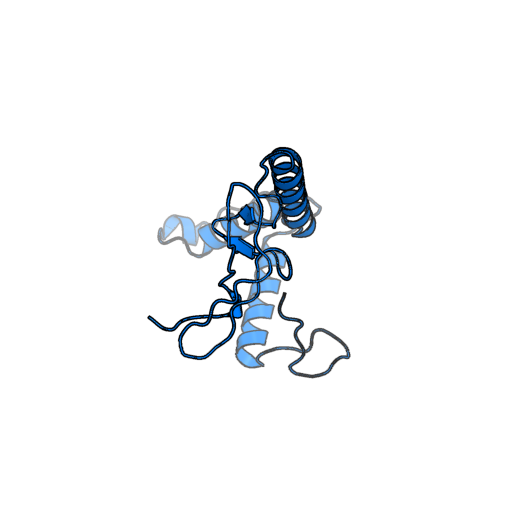 -7.522 -11.589 36.344 1.00 93.38 96 VAL A CA 1
ATOM 744 C C . VAL A 1 96 ? -7.441 -10.283 35.565 1.00 93.38 96 VAL A C 1
ATOM 746 O O . VAL A 1 96 ? -8.032 -9.282 35.969 1.00 93.38 96 VAL A O 1
ATOM 749 N N . VAL A 1 97 ? -6.777 -10.300 34.409 1.00 88.56 97 VAL A N 1
ATOM 750 C CA . VAL A 1 97 ? -6.648 -9.121 33.538 1.00 88.56 97 VAL A CA 1
ATOM 751 C C . VAL A 1 97 ? -8.021 -8.655 33.053 1.00 88.56 97 VAL A C 1
ATOM 753 O O . VAL A 1 97 ? -8.322 -7.459 33.116 1.00 88.56 97 VAL A O 1
ATOM 756 N N . LYS A 1 98 ? -8.879 -9.601 32.657 1.00 88.62 98 LYS A N 1
ATOM 757 C CA . LYS A 1 98 ? -10.240 -9.324 32.185 1.00 88.62 98 LYS A CA 1
ATOM 758 C C . LYS A 1 98 ? -11.154 -8.748 33.267 1.00 88.62 98 LYS A C 1
ATOM 760 O O . LYS A 1 98 ? -12.033 -7.948 32.957 1.00 88.62 98 LYS A O 1
ATOM 765 N N . THR A 1 99 ? -10.949 -9.145 34.523 1.00 89.12 99 THR A N 1
ATOM 766 C CA . THR A 1 99 ? -11.717 -8.631 35.667 1.00 89.12 99 THR A CA 1
ATOM 767 C C . THR A 1 99 ? -11.234 -7.245 36.085 1.00 89.12 99 THR A C 1
ATOM 769 O O . THR A 1 99 ? -12.042 -6.375 36.392 1.00 89.12 99 THR A O 1
ATOM 772 N N . VAL A 1 100 ? -9.916 -7.025 36.099 1.00 89.56 100 VAL A N 1
ATOM 773 C CA . VAL A 1 100 ? -9.316 -5.775 36.588 1.00 89.56 100 VAL A CA 1
ATOM 774 C C . VAL A 1 100 ? -9.446 -4.629 35.579 1.00 89.56 100 VAL A C 1
ATOM 776 O O . VAL A 1 100 ? -9.561 -3.485 36.008 1.00 89.56 100 VAL A O 1
ATOM 779 N N . GLN A 1 101 ? -9.397 -4.917 34.271 1.00 82.94 101 GLN A N 1
ATOM 780 C CA . GLN A 1 101 ? -9.412 -3.940 33.164 1.00 82.94 101 GLN A CA 1
ATOM 781 C C . GLN A 1 101 ? -8.655 -2.635 33.479 1.00 82.94 101 GLN A C 1
ATOM 783 O O . GLN A 1 101 ? -9.260 -1.589 33.736 1.00 82.94 101 GLN A O 1
ATOM 788 N N . PRO A 1 102 ? -7.310 -2.673 33.469 1.00 81.88 102 PRO A N 1
ATOM 789 C CA . PRO A 1 102 ? -6.489 -1.529 33.844 1.00 81.88 102 PRO A CA 1
ATOM 790 C C . PRO A 1 102 ? -6.857 -0.258 33.069 1.00 81.88 102 PRO A C 1
ATOM 792 O O . PRO A 1 102 ? -6.903 -0.249 31.837 1.00 81.88 102 PRO A O 1
ATOM 795 N N . THR A 1 103 ? -7.056 0.852 33.784 1.00 82.94 103 THR A N 1
ATOM 796 C CA . THR A 1 103 ? -7.393 2.130 33.149 1.00 82.94 103 THR A CA 1
ATOM 797 C C . THR A 1 103 ? -6.249 2.622 32.264 1.00 82.94 103 THR A C 1
ATOM 799 O O . THR A 1 103 ? -5.127 2.876 32.714 1.00 82.94 103 THR A O 1
ATOM 802 N N . ILE A 1 104 ? -6.543 2.821 30.983 1.00 83.88 104 ILE A N 1
ATOM 803 C CA . ILE A 1 104 ? -5.565 3.314 30.020 1.00 83.88 104 ILE A CA 1
ATOM 804 C C . ILE A 1 104 ? -5.430 4.824 30.179 1.00 83.88 104 ILE A C 1
ATOM 806 O O . ILE A 1 104 ? -6.393 5.570 30.029 1.00 83.88 104 ILE A O 1
ATOM 810 N N . LYS A 1 105 ? -4.203 5.305 30.402 1.00 81.31 105 LYS A N 1
ATOM 811 C CA . LYS A 1 105 ? -3.921 6.745 30.354 1.00 81.31 105 LYS A CA 1
ATOM 812 C C . LYS A 1 105 ? -4.151 7.268 28.936 1.00 81.31 105 LYS A C 1
ATOM 814 O O . LYS A 1 105 ? -3.401 6.906 28.017 1.00 81.31 105 LYS A O 1
ATOM 819 N N . THR A 1 106 ? -5.153 8.125 28.775 1.00 81.31 106 THR A N 1
ATOM 820 C CA . THR A 1 106 ? -5.462 8.832 27.531 1.00 81.31 106 THR A CA 1
ATOM 821 C C . THR A 1 106 ? -5.260 10.338 27.707 1.00 81.31 106 THR A C 1
ATOM 823 O O . THR A 1 106 ? -5.381 10.874 28.805 1.00 81.31 106 THR A O 1
ATOM 826 N N . GLY A 1 107 ? -4.883 11.034 26.633 1.00 75.56 107 GLY A N 1
ATOM 827 C CA . GLY A 1 107 ? -4.715 12.490 26.661 1.00 75.56 107 GLY A CA 1
ATOM 828 C C . GLY A 1 107 ? -6.041 13.232 26.465 1.00 75.56 107 GLY A C 1
ATOM 829 O O . GLY A 1 107 ? -7.042 12.641 26.073 1.00 75.56 107 GLY A O 1
ATOM 830 N N . ARG A 1 108 ? -6.035 14.562 26.629 1.00 78.56 108 ARG A N 1
ATOM 831 C CA . ARG A 1 108 ? -7.227 15.420 26.442 1.00 78.56 108 ARG A CA 1
ATOM 832 C C . ARG A 1 108 ? -7.906 15.259 25.072 1.00 78.56 108 ARG A C 1
ATOM 834 O O . ARG A 1 108 ? -9.112 15.423 24.965 1.00 78.56 108 ARG A O 1
ATOM 841 N N . LYS A 1 109 ? -7.128 14.990 24.018 1.00 75.38 109 LYS A N 1
ATOM 842 C CA . LYS A 1 109 ? -7.605 14.965 22.623 1.00 75.38 109 LYS A CA 1
ATOM 843 C C . LYS A 1 109 ? -8.308 13.667 22.215 1.00 75.38 109 LYS A C 1
ATOM 845 O O . LYS A 1 109 ? -8.885 13.637 21.134 1.00 75.38 109 LYS A O 1
ATOM 850 N N . LEU A 1 110 ? -8.207 12.596 23.001 1.00 77.56 110 LEU A N 1
ATOM 851 C CA . LEU A 1 110 ? -8.836 11.323 22.662 1.00 77.56 110 LEU A CA 1
ATOM 852 C C . LEU A 1 110 ? -9.225 10.575 23.924 1.00 77.56 110 LEU A C 1
ATOM 854 O O . LEU A 1 110 ? -8.367 10.232 24.734 1.00 77.56 110 LEU A O 1
ATOM 858 N N . LYS A 1 111 ? -10.504 10.243 24.019 1.00 87.12 111 LYS A N 1
ATOM 859 C CA . LYS A 1 111 ? -11.008 9.251 24.955 1.00 87.12 111 LYS A CA 1
ATOM 860 C C . LYS A 1 111 ? -11.173 7.943 24.193 1.00 87.12 111 LYS A C 1
ATOM 862 O O . LYS A 1 111 ? -12.004 7.831 23.302 1.00 87.12 111 LYS A O 1
ATOM 867 N N . VAL A 1 112 ? -10.284 6.998 24.476 1.00 87.88 112 VAL A N 1
ATOM 868 C CA . VAL A 1 112 ? -10.117 5.784 23.661 1.00 87.88 112 VAL A CA 1
ATOM 869 C C . VAL A 1 112 ? -11.293 4.829 23.831 1.00 87.88 112 VAL A C 1
ATOM 871 O O . VAL A 1 112 ? -11.713 4.245 22.845 1.00 87.88 112 VAL A O 1
ATOM 874 N N . VAL A 1 113 ? -11.834 4.721 25.047 1.00 87.81 113 VAL A N 1
ATOM 875 C CA . VAL A 1 113 ? -12.995 3.872 25.356 1.00 87.81 113 VAL A CA 1
ATOM 876 C C . VAL A 1 113 ? -14.204 4.300 24.527 1.00 87.81 113 VAL A C 1
ATOM 878 O O . VAL A 1 113 ? -14.666 3.530 23.698 1.00 87.81 113 VAL A O 1
ATOM 881 N N . GLU A 1 114 ? -14.602 5.573 24.630 1.00 88.75 114 GLU A N 1
ATOM 882 C CA . GLU A 1 114 ? -15.728 6.134 23.865 1.00 88.75 114 GLU A CA 1
ATOM 883 C C . GLU A 1 114 ? -15.565 5.917 22.348 1.00 88.75 114 GLU A C 1
ATOM 885 O O . GLU A 1 114 ? -16.497 5.483 21.680 1.00 88.75 114 GLU A O 1
ATOM 890 N N . ALA A 1 115 ? -14.366 6.157 21.805 1.00 86.44 115 ALA A N 1
ATOM 891 C CA . ALA A 1 115 ? -14.103 5.993 20.375 1.00 86.44 115 ALA A CA 1
ATOM 892 C C . ALA A 1 115 ? -14.153 4.525 19.906 1.00 86.44 115 ALA A C 1
ATOM 894 O O . ALA A 1 115 ? -14.560 4.248 18.777 1.00 86.44 115 ALA A O 1
ATOM 895 N N . VAL A 1 116 ? -13.700 3.582 20.739 1.00 88.00 116 VAL A N 1
ATOM 896 C CA . VAL A 1 116 ? -13.754 2.146 20.429 1.00 88.00 116 VAL A CA 1
ATOM 897 C C . VAL A 1 116 ? -15.182 1.626 20.547 1.00 88.00 116 VAL A C 1
ATOM 899 O O . VAL A 1 116 ? -15.610 0.866 19.681 1.00 88.00 116 VAL A O 1
ATOM 902 N N . ASP A 1 117 ? -15.932 2.062 21.556 1.00 89.38 117 ASP A N 1
ATOM 903 C CA . ASP A 1 117 ? -17.335 1.682 21.726 1.00 89.38 117 ASP A CA 1
ATOM 904 C C . ASP A 1 117 ? -18.194 2.201 20.571 1.00 89.38 117 ASP A C 1
ATOM 906 O O . ASP A 1 117 ? -18.937 1.428 19.969 1.00 89.38 117 ASP A O 1
ATOM 910 N N . GLU A 1 118 ? -18.017 3.460 20.160 1.00 87.81 118 GLU A N 1
ATOM 911 C CA . GLU A 1 118 ? -18.677 4.011 18.970 1.00 87.81 118 GLU A CA 1
ATOM 912 C C . GLU A 1 118 ? -18.357 3.189 17.710 1.00 87.81 118 GLU A C 1
ATOM 914 O O . GLU A 1 118 ? -19.251 2.872 16.920 1.00 87.81 118 GLU A O 1
ATOM 919 N N . ALA A 1 119 ? -17.096 2.782 17.531 1.00 85.25 119 ALA A N 1
ATOM 920 C CA . ALA A 1 119 ? -16.694 1.939 16.409 1.00 85.25 119 ALA A CA 1
ATOM 921 C C . ALA A 1 119 ? -17.327 0.535 16.466 1.00 85.25 119 ALA A C 1
ATOM 923 O O . ALA A 1 119 ? -17.764 0.026 15.430 1.00 85.25 119 ALA A O 1
ATOM 924 N N . LYS A 1 120 ? -17.411 -0.083 17.653 1.00 87.31 120 LYS A N 1
ATOM 925 C CA . LYS A 1 120 ? -18.091 -1.374 17.859 1.00 87.31 120 LYS A CA 1
ATOM 926 C C . LYS A 1 120 ? -19.580 -1.265 17.534 1.00 87.31 120 LYS A C 1
ATOM 928 O O . LYS A 1 120 ? -20.104 -2.119 16.823 1.00 87.31 120 LYS A O 1
ATOM 933 N N . GLU A 1 121 ? -20.251 -0.212 17.993 1.00 86.88 121 GLU A N 1
ATOM 934 C CA . GLU A 1 121 ? -21.663 0.029 17.679 1.00 86.88 121 GLU A CA 1
ATOM 935 C C . GLU A 1 121 ? -21.875 0.269 16.179 1.00 86.88 121 GLU A C 1
ATOM 937 O O . GLU A 1 121 ? -22.766 -0.331 15.578 1.00 86.88 121 GLU A O 1
ATOM 942 N N . CYS A 1 122 ? -21.002 1.041 15.526 1.00 79.12 122 CYS A N 1
ATOM 943 C CA . CYS A 1 122 ? -21.046 1.219 14.073 1.00 79.12 122 CYS A CA 1
ATOM 944 C C . CYS A 1 122 ? -20.892 -0.109 13.317 1.00 79.12 122 CYS A C 1
ATOM 946 O O . CYS A 1 122 ? -21.566 -0.322 12.306 1.00 79.12 122 CYS A O 1
ATOM 948 N N . LEU A 1 123 ? -20.020 -1.008 13.791 1.00 82.12 123 LEU A N 1
ATOM 949 C CA . LEU A 1 123 ? -19.857 -2.342 13.210 1.00 82.12 123 LEU A CA 1
ATOM 950 C C . LEU A 1 123 ? -21.113 -3.198 13.390 1.00 82.12 123 LEU A C 1
ATOM 952 O O . LEU A 1 123 ? -21.582 -3.756 12.401 1.00 82.12 123 LEU A O 1
ATOM 956 N N . LYS A 1 124 ? -21.711 -3.230 14.587 1.00 85.50 124 LYS A N 1
ATOM 957 C CA . LYS A 1 124 ? -22.981 -3.940 14.833 1.00 85.50 124 LYS A CA 1
ATOM 958 C C . LYS A 1 124 ? -24.102 -3.417 13.935 1.00 85.50 124 LYS A C 1
ATOM 960 O O . LYS A 1 124 ? -24.808 -4.195 13.300 1.00 85.50 124 LYS A O 1
ATOM 965 N N . ILE A 1 125 ? -24.240 -2.094 13.825 1.00 79.44 125 ILE A N 1
ATOM 966 C CA . ILE A 1 125 ? -25.231 -1.460 12.943 1.00 79.44 125 ILE A CA 1
ATOM 967 C C . ILE A 1 125 ? -24.997 -1.882 11.487 1.00 79.44 125 ILE A C 1
ATOM 969 O O . ILE A 1 125 ? -25.948 -2.191 10.769 1.00 79.44 125 ILE A O 1
ATOM 973 N N . LYS A 1 126 ? -23.737 -1.941 11.047 1.00 78.94 126 LYS A N 1
ATOM 974 C CA . LYS A 1 126 ? -23.366 -2.377 9.697 1.00 78.94 126 LYS A CA 1
ATOM 975 C C . LYS A 1 126 ? -23.618 -3.867 9.455 1.00 78.94 126 LYS A C 1
ATOM 977 O O . LYS A 1 126 ? -23.978 -4.238 8.342 1.00 78.94 126 LYS A O 1
ATOM 982 N N . GLU A 1 127 ? -23.442 -4.718 10.459 1.00 82.50 127 GLU A N 1
ATOM 983 C CA . GLU A 1 127 ? -23.799 -6.139 10.372 1.00 82.50 127 GLU A CA 1
ATOM 984 C C . GLU A 1 127 ? -25.312 -6.330 10.225 1.00 82.50 127 GLU A C 1
ATOM 986 O O . GLU A 1 127 ? -25.748 -7.153 9.424 1.00 82.50 127 GLU A O 1
ATOM 991 N N . VAL A 1 128 ? -26.111 -5.530 10.938 1.00 85.31 128 VAL A N 1
ATOM 992 C CA . VAL A 1 128 ? -27.579 -5.596 10.885 1.00 85.31 128 VAL A CA 1
ATOM 993 C C . VAL A 1 128 ? -28.136 -5.030 9.575 1.00 85.31 128 VAL A C 1
ATOM 995 O O . VAL A 1 128 ? -29.005 -5.639 8.956 1.00 85.31 128 VAL A O 1
ATOM 998 N N . ILE A 1 129 ? -27.665 -3.853 9.156 1.00 79.50 129 ILE A N 1
ATOM 999 C CA . ILE A 1 129 ? -28.244 -3.091 8.034 1.00 79.50 129 ILE A CA 1
ATOM 1000 C C . ILE A 1 129 ? -27.534 -3.402 6.702 1.00 79.50 129 ILE A C 1
ATOM 1002 O O . ILE A 1 129 ? -28.082 -3.166 5.625 1.00 79.50 129 ILE A O 1
ATOM 1006 N N . GLY A 1 130 ? -26.315 -3.944 6.745 1.00 73.50 130 GLY A N 1
ATOM 1007 C CA . GLY A 1 130 ? -25.436 -4.064 5.585 1.00 73.50 130 GLY A CA 1
ATOM 1008 C C . GLY A 1 130 ? -24.672 -2.764 5.305 1.00 73.50 130 GLY A C 1
ATOM 1009 O O . GLY A 1 130 ? -24.417 -1.956 6.198 1.00 73.50 130 GLY A O 1
ATOM 1010 N N . GLN A 1 131 ? -24.249 -2.544 4.055 1.00 66.94 131 GLN A N 1
ATOM 1011 C CA . GLN A 1 131 ? -23.521 -1.319 3.698 1.00 66.94 131 GLN A CA 1
ATOM 1012 C C . GLN A 1 131 ? -24.415 -0.085 3.837 1.00 66.94 131 GLN A C 1
ATOM 1014 O O . GLN A 1 131 ? -25.341 0.123 3.055 1.00 66.94 131 GLN A O 1
ATOM 1019 N N . THR A 1 132 ? -24.091 0.755 4.815 1.00 63.31 132 THR A N 1
ATOM 1020 C CA . THR A 1 132 ? -24.761 2.028 5.044 1.00 63.31 132 THR A CA 1
ATOM 1021 C C . THR A 1 132 ? -24.298 3.078 4.034 1.00 63.31 132 THR A C 1
ATOM 1023 O O . THR A 1 132 ? -23.160 3.083 3.562 1.00 63.31 132 THR A O 1
ATOM 1026 N N . GLN A 1 133 ? -25.216 3.966 3.661 1.00 61.97 133 GLN A N 1
ATOM 1027 C CA . GLN A 1 133 ? -24.956 5.050 2.723 1.00 61.97 133 GLN A CA 1
ATOM 1028 C C . GLN A 1 133 ? -24.009 6.077 3.362 1.00 61.97 133 GLN A C 1
ATOM 1030 O O . GLN A 1 133 ? -24.369 6.729 4.337 1.00 61.97 133 GLN A O 1
ATOM 1035 N N . THR A 1 134 ? -22.806 6.237 2.809 1.00 63.62 134 THR A N 1
ATOM 1036 C CA . THR A 1 134 ? -21.807 7.193 3.323 1.00 63.62 134 THR A CA 1
ATOM 1037 C C . THR A 1 134 ? -21.920 8.586 2.700 1.00 63.62 134 THR A C 1
ATOM 1039 O O . THR A 1 134 ? -21.318 9.521 3.208 1.00 63.62 134 THR A O 1
ATOM 1042 N N . ASP A 1 135 ? -22.676 8.733 1.606 1.00 62.81 135 ASP A N 1
ATOM 1043 C CA . ASP A 1 135 ? -22.773 9.964 0.811 1.00 62.81 135 ASP A CA 1
ATOM 1044 C C . ASP A 1 135 ? -24.137 10.093 0.119 1.00 62.81 135 ASP A C 1
ATOM 1046 O O . ASP A 1 135 ? -24.885 9.127 0.009 1.00 62.81 135 ASP A O 1
ATOM 1050 N N . ARG A 1 136 ? -24.448 11.249 -0.481 1.00 65.31 136 ARG A N 1
ATOM 1051 C CA . ARG A 1 136 ? -25.660 11.455 -1.316 1.00 65.31 136 ARG A CA 1
ATOM 1052 C C . ARG A 1 136 ? -25.742 10.590 -2.593 1.00 65.31 136 ARG A C 1
ATOM 1054 O O . ARG A 1 136 ? -26.647 10.778 -3.396 1.00 65.31 136 ARG A O 1
ATOM 1061 N N . LYS A 1 137 ? -24.820 9.649 -2.792 1.00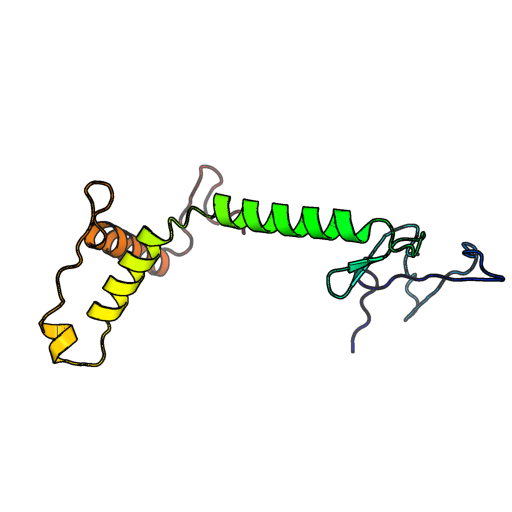 67.00 137 LYS A N 1
ATOM 1062 C CA . LYS A 1 137 ? -24.727 8.788 -3.981 1.00 67.00 137 LYS A CA 1
ATOM 1063 C C . LYS A 1 137 ? -25.687 7.585 -3.982 1.00 67.00 137 LYS A C 1
ATOM 1065 O O . LYS A 1 137 ? -25.790 6.914 -5.002 1.00 67.00 137 LYS A O 1
ATOM 1070 N N . GLY A 1 138 ? -26.426 7.363 -2.893 1.00 56.09 138 GLY A N 1
ATOM 1071 C CA . GLY A 1 138 ? -27.426 6.298 -2.771 1.00 56.09 138 GLY A CA 1
ATOM 1072 C C . GLY A 1 138 ? -26.916 5.041 -2.058 1.00 56.09 138 GLY A C 1
ATOM 1073 O O . GLY A 1 138 ? -25.742 4.927 -1.702 1.00 56.09 138 GLY A O 1
ATOM 1074 N N . LEU A 1 139 ? -27.831 4.100 -1.807 1.00 55.69 139 LEU A N 1
ATOM 1075 C CA . LEU A 1 139 ? -27.533 2.813 -1.171 1.00 55.69 139 LEU A CA 1
ATOM 1076 C C . LEU A 1 139 ? -26.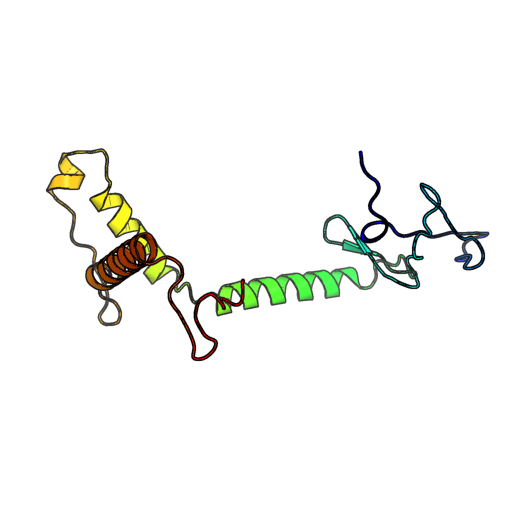611 1.969 -2.070 1.00 55.69 139 LEU A C 1
ATOM 1078 O O . LEU A 1 139 ? -26.864 1.816 -3.261 1.00 55.69 139 LEU A O 1
ATOM 1082 N N . GLY A 1 140 ? -25.540 1.412 -1.495 1.00 56.44 140 GLY A N 1
ATOM 1083 C CA . GLY A 1 140 ? -24.615 0.502 -2.190 1.00 56.44 140 GLY A CA 1
ATOM 1084 C C . GLY A 1 140 ? -23.439 1.158 -2.926 1.00 56.44 140 GLY A C 1
ATOM 1085 O O . GLY A 1 140 ? -22.560 0.445 -3.408 1.00 56.44 140 GLY A O 1
ATOM 1086 N N . SER A 1 141 ? -23.347 2.490 -2.983 1.00 52.09 141 SER A N 1
ATOM 1087 C CA . SER A 1 141 ? -22.212 3.175 -3.612 1.00 52.09 141 SER A CA 1
ATOM 1088 C C . SER A 1 141 ? -21.084 3.442 -2.608 1.00 52.09 141 SER A C 1
ATOM 1090 O O . SER A 1 141 ? -20.912 4.566 -2.139 1.00 52.09 141 SER A O 1
ATOM 1092 N N . SER A 1 142 ? -20.286 2.429 -2.271 1.00 53.59 142 SER A N 1
ATOM 1093 C CA . SER A 1 142 ? -18.956 2.697 -1.713 1.00 53.59 142 SER A CA 1
ATOM 1094 C C . SER A 1 142 ? -17.977 2.836 -2.872 1.00 53.59 142 SER A C 1
ATOM 1096 O O . SER A 1 142 ? -17.848 1.909 -3.674 1.00 53.59 142 SER A O 1
ATOM 1098 N N . THR A 1 143 ? -17.239 3.942 -2.954 1.00 50.97 143 THR A N 1
ATOM 1099 C CA . THR A 1 143 ? -15.939 3.900 -3.631 1.00 50.97 143 THR A CA 1
ATOM 1100 C C . THR A 1 143 ? -15.096 2.897 -2.854 1.00 50.97 143 THR A C 1
ATOM 1102 O O . THR A 1 143 ? -14.654 3.182 -1.741 1.00 50.97 143 THR A O 1
ATOM 1105 N N . ALA A 1 144 ? -14.963 1.681 -3.384 1.00 43.28 144 ALA A N 1
ATOM 1106 C CA . ALA A 1 144 ? -13.935 0.770 -2.916 1.00 43.28 144 ALA A CA 1
ATOM 1107 C C . ALA A 1 144 ? -12.604 1.525 -3.038 1.00 43.28 144 ALA A C 1
ATOM 1109 O O . ALA A 1 144 ? -12.325 2.039 -4.117 1.00 4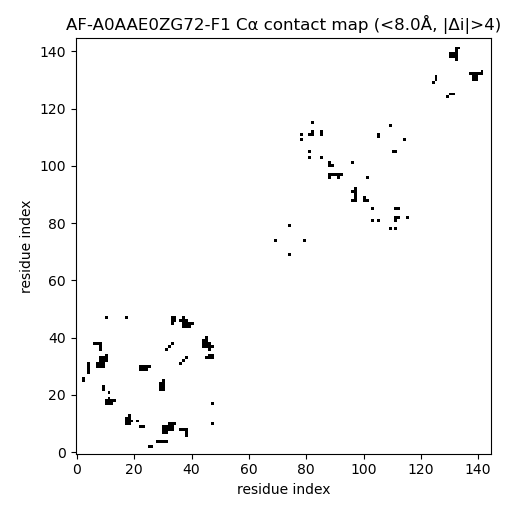3.28 144 ALA A O 1
ATOM 1110 N N . LYS A 1 145 ? -11.918 1.653 -1.893 1.00 42.12 145 LYS A N 1
ATOM 1111 C CA . LYS A 1 145 ? -10.633 2.333 -1.650 1.00 42.12 145 LYS A CA 1
ATOM 1112 C C . LYS A 1 145 ? -9.878 2.831 -2.881 1.00 42.12 145 LYS A C 1
ATOM 1114 O O . LYS A 1 145 ? -9.469 1.975 -3.695 1.00 42.12 145 LYS A O 1
#

pLDDT: mean 82.36, std 10.78, range [42.12, 94.62]

Mean predicted aligned error: 14.94 Å

Radius of gyration: 26.18 Å; Cα contacts (8 Å, |Δi|>4): 103; chains: 1; bounding box: 50×38×74 Å

Foldseek 3Di:
DDDDLVQDADWDADPNDTDPPDWDDDPNDTRHHLQRPWHDDPNDTDHNVNDCPCVVVSVVVVVVVVVVVVVVVPCPVVLVVQLVVQVCQCPPPDVVSNVCSDDDDDDPVDDNVVVNVVVVVVVVVCVVPPDDDPDPPDPPDDPPD

Organism: NCBI:txid231223

Solvent-accessible surface area (backbone atoms only — not comparable to full-atom values): 9186 Å² total; per-residue (Å²): 136,85,88,54,56,95,81,44,62,40,84,44,72,54,97,93,36,80,38,86,83,71,82,50,67,59,96,90,38,75,37,53,35,24,72,80,50,59,44,77,54,98,93,39,79,43,49,68,79,76,67,70,86,56,52,66,58,54,51,50,51,54,50,50,53,49,51,50,51,55,64,71,62,66,69,52,61,68,59,55,52,52,43,49,52,49,52,52,38,68,69,36,87,50,66,67,53,42,69,64,51,80,84,75,92,62,58,96,91,45,62,53,66,64,55,48,51,53,50,52,51,52,48,53,52,35,70,74,72,38,77,73,61,87,57,98,78,42,81,74,64,69,82,76,129

Sequence (145 aa):
MKFKPKKSRSLSVRKGKIDATTIFTVASQHISTVSQEPVKSLGRWYDSSMKDTKRGLETVELATEGLLAINRCGLQEYKCGKARLLSMLEDSEDPVVKTVQPTIKTGRKLKVVEAVDEAKECLKIKEVIGQTQTDRKGLGSSTAK

Nearest PDB structures (foldseek):
  3b6a-assembly4_H  TM=2.690E-01  e=5.785E+00  Streptomyces coelicolor
  6cgr-assembly1_6  TM=2.238E-01  e=3.085E+00  Human alphaherpesvirus 1
  6lgl-assembly1_k  TM=2.404E-01  e=4.790E+00  Human alphaherpesvirus 3

Secondary structure (DSSP, 8-state):
----GGG--B--EETTEE-SSPPPEETTEEPPBTTTS-EEETTEEE-TT---TTHHHHHHHHHHHHHHHHHHT---HHHHHHHHHHHHHHT-SSHHHHHH-PPP---TT--HHHHHHHHHHHHHHHHHH-S---STT-TT-----